Protein AF-A0A485PBI8-F1 (afdb_monomer_lite)

Radius of gyration: 30.62 Å; chains: 1; bounding box: 60×46×88 Å

Foldseek 3Di:
DDDPPPPPPPPPVVVVVVVVVVVVVVVVLVVVVVVQVPDPPPDPPPDDPPVCVVVVVVVVVVVVVVVVVVVVVVVVVVVVVVVVVVVVD

Structure (mmCIF, N/CA/C/O backbone):
data_AF-A0A485PBI8-F1
#
_entry.id   AF-A0A485PBI8-F1
#
loop_
_atom_site.group_PDB
_atom_site.id
_atom_site.type_symbol
_atom_site.label_atom_id
_atom_site.label_alt_id
_atom_site.label_comp_id
_atom_site.label_asym_id
_atom_site.label_entity_id
_atom_site.label_seq_id
_atom_site.pdbx_PDB_ins_code
_atom_site.Cartn_x
_atom_site.Cartn_y
_atom_site.Cartn_z
_atom_site.occupancy
_atom_site.B_iso_or_equiv
_atom_site.auth_seq_id
_atom_site.auth_comp_id
_atom_site.auth_asym_id
_atom_site.auth_atom_id
_atom_site.pdbx_PDB_model_num
ATOM 1 N N . MET A 1 1 ? -39.319 34.383 42.510 1.00 46.38 1 MET A N 1
ATOM 2 C CA . MET A 1 1 ? -38.424 33.230 42.748 1.00 46.38 1 MET A CA 1
ATOM 3 C C . MET A 1 1 ? -38.926 32.068 41.909 1.00 46.38 1 MET A C 1
ATOM 5 O O . MET A 1 1 ? -40.060 31.662 42.107 1.00 46.38 1 MET A O 1
ATOM 9 N N . ALA A 1 2 ? -38.129 31.569 40.967 1.00 39.09 2 ALA A N 1
ATOM 10 C CA . ALA A 1 2 ? -38.374 30.287 40.313 1.00 39.09 2 ALA A CA 1
ATOM 11 C C . ALA A 1 2 ? -37.009 29.609 40.187 1.00 39.09 2 ALA A C 1
ATOM 13 O O . ALA A 1 2 ? -36.179 30.004 39.371 1.00 39.09 2 ALA A O 1
ATOM 14 N N . ALA A 1 3 ? -36.732 28.687 41.108 1.00 43.53 3 ALA A N 1
ATOM 15 C CA . ALA A 1 3 ? -35.513 27.902 41.092 1.00 43.53 3 ALA A CA 1
ATOM 16 C C . ALA A 1 3 ? -35.532 27.033 39.831 1.00 43.53 3 ALA A C 1
ATOM 18 O O . ALA A 1 3 ? -36.421 26.202 39.661 1.00 43.53 3 ALA A O 1
ATOM 19 N N . ASN A 1 4 ? -34.567 27.252 38.941 1.00 46.69 4 ASN A N 1
ATOM 20 C CA . ASN A 1 4 ? -34.309 26.362 37.820 1.00 46.69 4 ASN A CA 1
ATOM 21 C C . ASN A 1 4 ? -33.706 25.084 38.414 1.00 46.69 4 ASN A C 1
ATOM 23 O O . ASN A 1 4 ? -32.499 24.992 38.640 1.00 46.69 4 ASN A O 1
ATOM 27 N N . SER A 1 5 ? -34.571 24.149 38.803 1.00 48.34 5 SER A N 1
ATOM 28 C CA . SER A 1 5 ? -34.166 22.838 39.282 1.00 48.34 5 SER A CA 1
ATOM 29 C C . SER A 1 5 ? -33.497 22.119 38.122 1.00 48.34 5 SER A C 1
ATOM 31 O O . SER A 1 5 ? -34.177 21.625 37.223 1.00 48.34 5 SER A O 1
ATOM 33 N N . SER A 1 6 ? -32.163 22.143 38.152 1.00 57.16 6 SER A N 1
ATOM 34 C CA . SER A 1 6 ? -31.233 21.182 37.566 1.00 57.16 6 SER A CA 1
ATOM 35 C C . SER A 1 6 ? -31.950 20.009 36.904 1.00 57.16 6 SER A C 1
ATOM 37 O O . SER A 1 6 ? -32.201 18.983 37.539 1.00 57.16 6 SER A O 1
ATOM 39 N N . GLY A 1 7 ? -32.297 20.167 35.628 1.00 48.41 7 GLY A N 1
ATOM 40 C CA . GLY A 1 7 ? -32.773 19.060 34.826 1.00 48.41 7 GLY A CA 1
ATOM 41 C C . GLY A 1 7 ? -31.604 18.107 34.694 1.00 48.41 7 GLY A C 1
ATOM 42 O O . GLY A 1 7 ? -30.724 18.341 33.869 1.00 48.41 7 GLY A O 1
ATOM 43 N N . GLN A 1 8 ? -31.564 17.103 35.571 1.00 54.84 8 GLN A N 1
ATOM 44 C CA . GLN A 1 8 ? -30.767 15.891 35.478 1.00 54.84 8 GLN A CA 1
ATOM 45 C C . GLN A 1 8 ? -30.934 15.344 34.062 1.00 54.84 8 GLN A C 1
ATOM 47 O O . GLN A 1 8 ? -31.791 14.505 33.795 1.00 54.84 8 GLN A O 1
ATOM 52 N N . GLY A 1 9 ? -30.133 15.871 33.132 1.00 57.12 9 GLY A N 1
ATOM 53 C CA . GLY A 1 9 ? -29.980 15.331 31.799 1.00 57.12 9 GLY A CA 1
ATOM 54 C C . GLY A 1 9 ? -29.596 13.895 32.038 1.00 57.12 9 GLY A C 1
ATOM 55 O O . GLY A 1 9 ? -28.602 13.669 32.729 1.00 57.12 9 GLY A O 1
ATOM 56 N N . PHE A 1 10 ? -30.480 12.984 31.621 1.00 50.44 10 PHE A N 1
ATOM 57 C CA . PHE A 1 10 ? -30.428 11.558 31.904 1.00 50.44 10 PHE A CA 1
ATOM 58 C C . PHE A 1 10 ? -29.000 11.141 32.221 1.00 50.44 10 PHE A C 1
ATOM 60 O O . PHE A 1 10 ? -28.119 11.295 31.369 1.00 50.44 10 PHE A O 1
ATOM 67 N N . GLN A 1 11 ? -28.776 10.641 33.440 1.00 61.69 11 GLN A N 1
ATOM 68 C CA . GLN A 1 11 ? -27.557 9.940 33.852 1.00 61.69 11 GLN A CA 1
ATOM 69 C C . GLN A 1 11 ? -27.474 8.641 33.035 1.00 61.69 11 GLN A C 1
ATOM 71 O O . GLN A 1 11 ? -27.486 7.529 33.556 1.00 61.69 11 GLN A O 1
ATOM 76 N N . ASN A 1 12 ? -27.503 8.776 31.713 1.00 68.56 12 ASN A N 1
ATOM 77 C CA . ASN A 1 12 ? -27.461 7.723 30.746 1.00 68.56 12 ASN A CA 1
ATOM 78 C C . ASN A 1 12 ? -25.992 7.356 30.683 1.00 68.56 12 ASN A C 1
ATOM 80 O O . ASN A 1 12 ? -25.233 7.832 29.838 1.00 68.56 12 ASN A O 1
ATOM 84 N N . LYS A 1 13 ? -25.596 6.549 31.667 1.00 78.88 13 LYS A N 1
ATOM 85 C CA . LYS A 1 13 ? -24.259 5.983 31.795 1.00 78.88 13 LYS A CA 1
ATOM 86 C C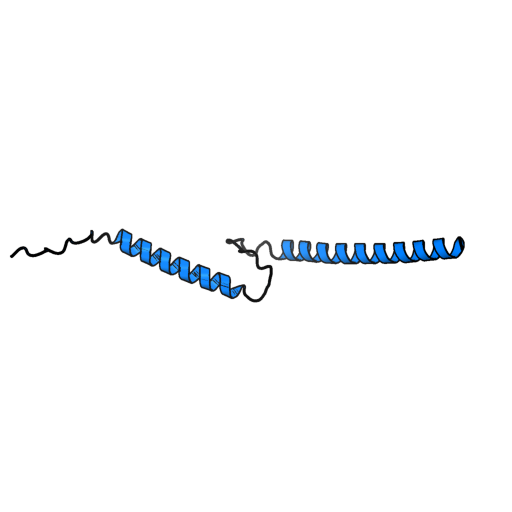 . LYS A 1 13 ? -23.819 5.357 30.467 1.00 78.88 13 LYS A C 1
ATOM 88 O O . LYS A 1 13 ? -22.648 5.457 30.127 1.00 78.88 13 LYS A O 1
ATOM 93 N N . ASN A 1 14 ? -24.761 4.847 29.664 1.00 83.88 14 ASN A N 1
ATOM 94 C CA . ASN A 1 14 ? -24.485 4.342 28.319 1.00 83.88 14 ASN A CA 1
ATOM 95 C C . ASN A 1 14 ? -24.014 5.442 27.358 1.00 83.88 14 ASN A C 1
ATOM 97 O O . ASN A 1 14 ? -23.055 5.228 26.630 1.00 83.88 14 ASN A O 1
ATOM 101 N N . ARG A 1 15 ? -24.619 6.639 27.375 1.00 84.69 15 ARG A N 1
ATOM 102 C CA . ARG A 1 15 ? -24.166 7.768 26.540 1.00 84.69 15 ARG A CA 1
ATOM 103 C C . ARG A 1 15 ? -22.738 8.182 26.897 1.00 84.69 15 ARG A C 1
ATOM 105 O O . ARG A 1 15 ? -21.935 8.417 26.002 1.00 84.69 15 ARG A O 1
ATOM 112 N N . VAL A 1 16 ? -22.427 8.253 28.192 1.00 87.00 16 VAL A N 1
ATOM 113 C CA . VAL A 1 16 ? -21.078 8.593 28.673 1.00 87.00 16 VAL A CA 1
ATOM 114 C C . VAL A 1 16 ? -20.067 7.508 28.285 1.00 87.00 16 VAL A C 1
ATOM 116 O O . VAL A 1 16 ? -18.989 7.837 27.801 1.00 87.00 16 VAL A O 1
ATOM 119 N N . ALA A 1 17 ? -20.428 6.229 28.419 1.00 87.62 17 ALA A N 1
ATOM 120 C CA . ALA A 1 17 ? -19.573 5.105 28.039 1.00 87.62 17 ALA A CA 1
ATOM 121 C C . ALA A 1 17 ? -19.303 5.047 26.523 1.00 87.62 17 ALA A C 1
ATOM 123 O O . ALA A 1 17 ? -18.159 4.872 26.114 1.00 87.62 17 ALA A O 1
ATOM 124 N N . ILE A 1 18 ? -20.329 5.264 25.690 1.00 90.38 18 ILE A N 1
ATOM 125 C CA . ILE A 1 18 ? -20.191 5.294 24.225 1.00 90.38 18 ILE A CA 1
ATOM 126 C C . ILE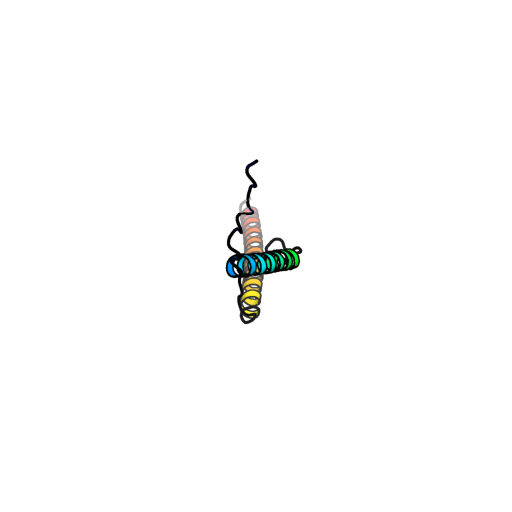 A 1 18 ? -19.285 6.451 23.789 1.00 90.38 18 ILE A C 1
ATOM 128 O O . ILE A 1 18 ? -18.403 6.256 22.958 1.00 90.38 18 ILE A O 1
ATOM 132 N N . LEU A 1 19 ? -19.462 7.647 24.363 1.00 91.75 19 LEU A N 1
ATOM 133 C CA . LEU A 1 19 ? -18.605 8.798 24.056 1.00 91.75 19 LEU A CA 1
ATOM 134 C C . LEU A 1 19 ? -17.143 8.546 24.448 1.00 91.75 19 LEU A C 1
ATOM 136 O O . LEU A 1 19 ? -16.245 8.878 23.679 1.00 91.75 19 LEU A O 1
ATOM 140 N N . ALA A 1 20 ? -16.903 7.915 25.599 1.00 90.62 20 ALA A N 1
ATOM 141 C CA . ALA A 1 20 ? -15.554 7.575 26.041 1.00 90.62 20 ALA A CA 1
ATOM 142 C C . ALA A 1 20 ? -14.872 6.540 25.125 1.00 90.62 20 ALA A C 1
ATOM 144 O O . ALA A 1 20 ? -13.689 6.690 24.810 1.00 90.62 20 ALA A O 1
ATOM 145 N N . GLU A 1 21 ? -15.601 5.516 24.666 1.00 91.62 21 GLU A N 1
ATOM 146 C CA . GLU A 1 21 ? -15.070 4.524 23.718 1.00 91.62 21 GLU A CA 1
ATOM 147 C C . GLU A 1 21 ? -14.779 5.160 22.348 1.00 91.62 21 GLU A C 1
ATOM 149 O O . GL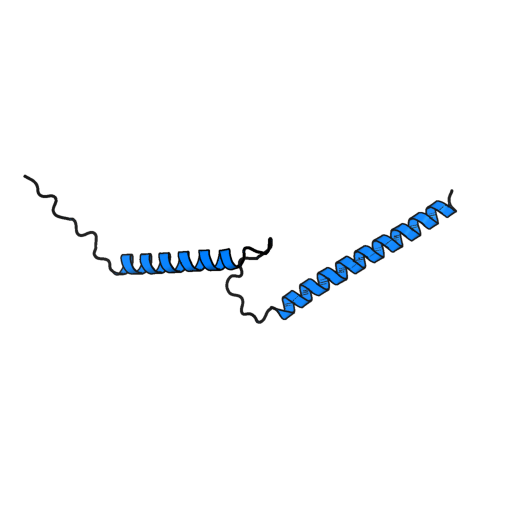U A 1 21 ? -13.717 4.924 21.772 1.00 91.62 21 GLU A O 1
ATOM 154 N N . LEU A 1 22 ? -15.659 6.046 21.863 1.00 93.69 22 LEU A N 1
ATOM 155 C CA . LEU A 1 22 ? -15.447 6.783 20.612 1.00 93.69 22 LEU A CA 1
ATOM 156 C C . LEU A 1 22 ? -14.217 7.701 20.673 1.00 93.69 22 LEU A C 1
ATOM 158 O O . LEU A 1 22 ? -13.441 7.741 19.716 1.00 93.69 22 LEU A O 1
ATOM 162 N N . ASP A 1 23 ? -13.989 8.400 21.788 1.00 92.19 23 ASP A N 1
ATOM 163 C CA . ASP A 1 23 ? -12.795 9.240 21.965 1.00 92.19 23 ASP A CA 1
ATOM 164 C C . ASP A 1 23 ? -11.503 8.410 22.020 1.00 92.19 23 ASP A C 1
ATOM 166 O O . ASP A 1 23 ? -10.462 8.819 21.487 1.00 92.19 23 ASP A O 1
ATOM 170 N N . LYS A 1 24 ? -11.559 7.218 22.623 1.00 92.69 24 LYS A N 1
ATOM 171 C CA . LYS A 1 24 ? -10.435 6.276 22.668 1.00 92.69 24 LYS A CA 1
ATOM 172 C C . LYS A 1 24 ? -10.105 5.729 21.278 1.00 92.69 24 LYS A C 1
ATOM 174 O O . LYS A 1 24 ? -8.929 5.702 20.906 1.00 92.69 24 LYS A O 1
ATOM 179 N N . GLU A 1 25 ? -11.120 5.346 20.505 1.00 86.81 25 GLU A N 1
ATOM 180 C CA . GLU A 1 25 ? -10.954 4.861 19.131 1.00 86.81 25 GLU A CA 1
ATOM 181 C C . GLU A 1 25 ? -10.436 5.972 18.205 1.00 86.81 25 GLU A C 1
ATOM 183 O O . GLU A 1 25 ? -9.475 5.776 17.462 1.00 86.81 25 GLU A O 1
ATOM 188 N N . LYS A 1 26 ? -10.966 7.196 18.331 1.00 86.62 26 LYS A N 1
ATOM 189 C CA . LYS A 1 26 ? -10.474 8.373 17.598 1.00 86.62 26 LYS A CA 1
ATOM 190 C C . LYS A 1 26 ? -8.987 8.624 17.853 1.00 86.62 26 LYS A C 1
ATOM 192 O O . LYS A 1 26 ? -8.234 8.870 16.911 1.00 86.62 26 LYS A O 1
ATOM 197 N N . ARG A 1 27 ? -8.543 8.547 19.113 1.00 86.00 27 ARG A N 1
ATOM 198 C CA . ARG A 1 27 ? -7.124 8.722 19.461 1.00 86.00 27 ARG A CA 1
ATOM 199 C C . ARG A 1 27 ? -6.255 7.616 18.860 1.00 86.00 27 ARG A C 1
ATOM 201 O O . ARG A 1 27 ? -5.198 7.927 18.316 1.00 86.00 27 ARG A O 1
ATOM 208 N N . LYS A 1 28 ? -6.701 6.356 18.913 1.00 81.31 28 LYS A N 1
ATOM 209 C CA . LYS A 1 28 ? -5.999 5.222 18.287 1.00 81.31 28 LYS A CA 1
ATOM 210 C C . LYS A 1 28 ? -5.846 5.402 16.779 1.00 81.31 28 LYS A C 1
ATOM 212 O O . LYS A 1 28 ? -4.738 5.251 16.273 1.00 81.31 28 LYS A O 1
ATOM 217 N N . LEU A 1 29 ? -6.921 5.777 16.085 1.00 77.50 29 LEU A N 1
ATOM 218 C CA . LEU A 1 29 ? -6.911 5.988 14.637 1.00 77.50 29 LEU A CA 1
ATOM 219 C C . LEU A 1 29 ? -5.948 7.104 14.222 1.00 77.50 29 LEU A C 1
ATOM 221 O O . LEU A 1 29 ? -5.180 6.922 13.280 1.00 77.50 29 LEU A O 1
ATOM 225 N N . LEU A 1 30 ? -5.930 8.229 14.945 1.00 78.62 30 LEU A N 1
ATOM 226 C CA . LEU A 1 30 ? -4.988 9.323 14.676 1.0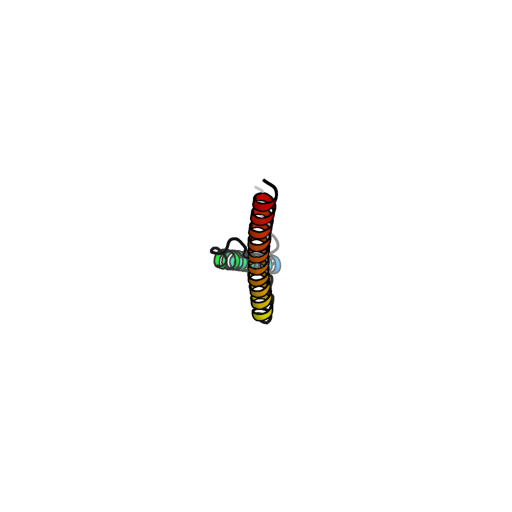0 78.62 30 LEU A CA 1
ATOM 227 C C . LEU A 1 30 ? -3.527 8.887 14.869 1.00 78.62 30 LEU A C 1
ATOM 229 O O . LEU A 1 30 ? -2.673 9.219 14.049 1.00 78.62 30 LEU A O 1
ATOM 233 N N . MET A 1 31 ? -3.242 8.099 15.909 1.00 73.69 31 MET A N 1
ATOM 234 C CA . MET A 1 31 ? -1.892 7.601 16.198 1.00 73.69 31 MET A CA 1
ATOM 235 C C . MET A 1 31 ? -1.430 6.551 15.178 1.00 73.69 31 MET A C 1
ATOM 237 O O . MET A 1 31 ? -0.282 6.568 14.736 1.00 73.69 31 MET A O 1
ATOM 241 N N . GLN A 1 32 ? -2.338 5.674 14.745 1.00 66.06 32 GLN A N 1
ATOM 242 C CA . GLN A 1 32 ? -2.069 4.701 13.687 1.00 66.06 32 GLN A CA 1
ATOM 243 C C . GLN A 1 32 ? -1.817 5.395 12.340 1.00 66.06 32 GLN A C 1
ATOM 245 O O . GLN A 1 32 ? -0.941 4.973 11.586 1.00 66.06 32 GLN A O 1
ATOM 250 N N . ASN A 1 33 ? -2.544 6.476 12.046 1.00 56.34 33 ASN A N 1
ATOM 251 C CA . ASN A 1 33 ? -2.376 7.235 10.810 1.00 56.34 33 ASN A CA 1
ATOM 252 C C . ASN A 1 33 ? -1.036 7.998 10.787 1.00 56.34 33 ASN A C 1
ATOM 254 O O . ASN A 1 33 ? -0.342 7.987 9.773 1.00 56.34 33 ASN A O 1
ATOM 258 N N . GLN A 1 34 ? -0.604 8.549 11.927 1.00 54.88 34 GLN A N 1
ATOM 259 C CA . GLN A 1 34 ? 0.707 9.202 12.051 1.00 54.88 34 GLN A CA 1
ATOM 260 C C . GLN A 1 34 ? 1.888 8.226 12.039 1.00 54.88 34 GLN A C 1
ATOM 262 O O . GLN A 1 34 ? 2.947 8.569 11.519 1.00 54.88 34 GLN A O 1
ATOM 267 N N . SER A 1 35 ? 1.721 6.985 12.510 1.00 54.19 35 SER A N 1
ATOM 268 C CA . SER A 1 35 ? 2.762 5.953 12.361 1.00 54.19 35 SER A CA 1
ATOM 269 C C . SER A 1 35 ? 3.042 5.594 10.891 1.00 54.19 35 SER A C 1
ATOM 271 O O . SER A 1 35 ? 4.008 4.889 10.605 1.00 54.19 35 SER A O 1
ATOM 273 N N . SER A 1 36 ? 2.217 6.080 9.957 1.00 51.91 36 SER A N 1
ATOM 274 C CA . SER A 1 36 ? 2.375 5.924 8.511 1.00 51.91 36 SER A CA 1
ATOM 275 C C . SER A 1 36 ? 2.968 7.151 7.804 1.00 51.91 36 SER A C 1
ATOM 277 O O . SER A 1 36 ? 3.015 7.182 6.575 1.00 51.91 36 SER A O 1
ATOM 279 N N . THR A 1 37 ? 3.443 8.157 8.549 1.00 48.16 37 THR A N 1
ATOM 280 C CA . THR A 1 37 ? 3.798 9.480 8.000 1.00 48.16 37 THR A CA 1
ATOM 281 C C . THR A 1 37 ? 5.100 9.557 7.190 1.00 48.16 37 THR A C 1
ATOM 283 O O . THR A 1 37 ? 5.476 10.653 6.785 1.00 48.16 37 THR A O 1
ATOM 286 N N . ASN A 1 38 ? 5.780 8.444 6.90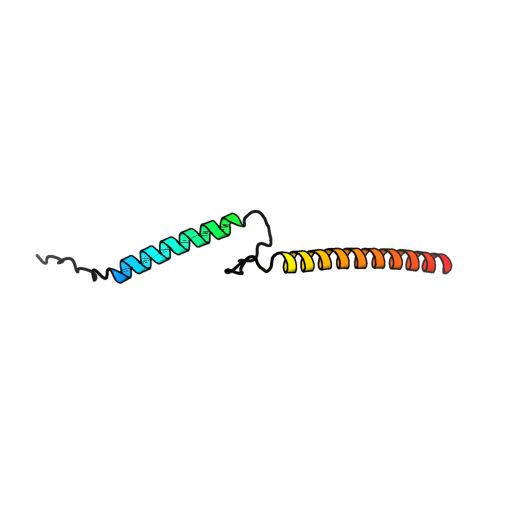6 1.00 48.62 38 ASN A N 1
ATOM 287 C CA . ASN A 1 38 ? 7.041 8.472 6.149 1.00 48.62 38 ASN A CA 1
ATOM 288 C C . ASN A 1 38 ? 6.946 7.855 4.747 1.00 48.62 38 ASN A C 1
ATOM 290 O O . ASN A 1 38 ? 7.967 7.668 4.092 1.00 48.62 38 ASN A O 1
ATOM 294 N N . HIS A 1 39 ? 5.738 7.563 4.259 1.00 50.88 39 HIS A N 1
ATOM 295 C CA . HIS A 1 39 ? 5.543 6.977 2.932 1.00 50.88 39 HIS A CA 1
ATOM 296 C C . HIS A 1 39 ? 4.386 7.697 2.224 1.00 50.88 39 HIS A C 1
ATOM 298 O O . HIS A 1 39 ? 3.222 7.460 2.568 1.00 50.88 39 HIS A O 1
ATOM 304 N N . PRO A 1 40 ? 4.660 8.576 1.241 1.00 46.12 40 PRO A N 1
ATOM 305 C CA . PRO A 1 40 ? 3.619 9.108 0.373 1.00 46.12 40 PRO A CA 1
ATOM 306 C C . PRO A 1 40 ? 3.106 7.946 -0.490 1.00 46.12 40 PRO A C 1
ATOM 308 O O . PRO A 1 40 ? 3.717 7.573 -1.483 1.00 46.12 40 PRO A O 1
ATOM 311 N N . GLY A 1 41 ? 2.030 7.300 -0.038 1.00 52.41 41 GLY A N 1
ATOM 312 C CA . GLY A 1 41 ? 1.521 6.045 -0.605 1.00 52.41 41 GLY A CA 1
ATOM 313 C C . GLY A 1 41 ? 0.999 5.052 0.434 1.00 52.41 41 GLY A C 1
ATOM 314 O O . GLY A 1 41 ? 0.500 3.990 0.065 1.00 52.41 41 GLY A O 1
ATOM 315 N N . ALA A 1 42 ? 1.081 5.378 1.728 1.00 49.47 42 ALA A N 1
ATOM 316 C CA . ALA A 1 42 ? 0.559 4.519 2.776 1.00 49.47 42 ALA A CA 1
ATOM 317 C C . ALA A 1 42 ? -0.975 4.408 2.716 1.00 49.47 42 ALA A C 1
ATOM 319 O O . ALA A 1 42 ? -1.724 5.191 3.300 1.00 49.47 42 ALA A O 1
ATOM 320 N N . SER A 1 43 ? -1.436 3.400 1.976 1.00 50.38 43 SER A N 1
ATOM 321 C CA . SER A 1 43 ? -2.804 2.900 1.991 1.00 50.38 43 SER A CA 1
ATOM 322 C C . SER A 1 43 ? -3.261 2.754 3.441 1.00 50.38 43 SER A C 1
ATOM 324 O O . SER A 1 43 ? -2.592 2.079 4.224 1.00 50.38 43 SER A O 1
ATOM 326 N N . ILE A 1 44 ? -4.420 3.325 3.788 1.00 56.50 44 ILE A N 1
ATOM 327 C CA . ILE A 1 44 ? -5.102 3.040 5.055 1.00 56.50 44 ILE A CA 1
ATOM 328 C C . ILE A 1 44 ? -5.352 1.530 5.088 1.00 56.50 44 ILE A C 1
ATOM 330 O O . ILE A 1 44 ? -6.280 1.017 4.463 1.00 56.50 44 ILE A O 1
ATOM 334 N N . ALA A 1 45 ? -4.464 0.791 5.747 1.00 55.56 45 ALA A N 1
ATOM 335 C CA . ALA A 1 45 ? -4.593 -0.640 5.916 1.00 55.56 45 ALA A CA 1
ATOM 336 C C . ALA A 1 45 ? -5.638 -0.873 7.010 1.00 55.56 45 ALA A C 1
ATOM 338 O O . ALA A 1 45 ? -5.306 -1.084 8.174 1.00 55.56 45 ALA A O 1
ATOM 339 N N . LEU A 1 46 ? -6.916 -0.807 6.622 1.00 54.16 46 LEU A N 1
ATOM 340 C CA . LEU A 1 46 ? -8.000 -1.465 7.344 1.00 54.16 46 LEU A CA 1
ATOM 341 C C . LEU A 1 46 ? -7.598 -2.936 7.490 1.00 54.16 46 LEU A C 1
ATOM 343 O O . LEU A 1 46 ? -7.587 -3.670 6.504 1.00 54.16 46 LEU A O 1
ATOM 347 N N . SER A 1 47 ? -7.162 -3.298 8.698 1.00 54.78 47 SER A N 1
ATOM 348 C CA . SER A 1 47 ? -6.898 -4.637 9.230 1.00 54.78 47 SER A CA 1
ATOM 349 C C . SER A 1 47 ? -6.857 -5.756 8.186 1.00 54.78 47 SER A C 1
ATOM 351 O O . SER A 1 47 ? -7.783 -6.557 8.080 1.00 54.78 47 SER A O 1
ATOM 353 N N . ARG A 1 48 ? -5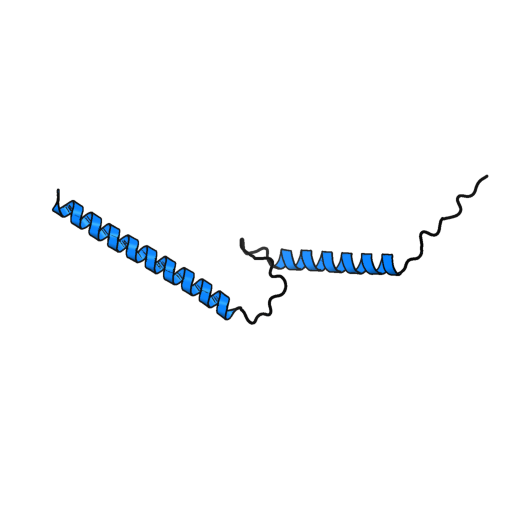.773 -5.843 7.410 1.00 52.56 48 ARG A N 1
ATOM 354 C CA . ARG A 1 48 ? -5.456 -7.073 6.678 1.00 52.56 48 ARG A CA 1
ATOM 355 C C . ARG A 1 48 ? -4.365 -7.794 7.464 1.00 52.56 48 ARG A C 1
ATOM 357 O O . ARG A 1 48 ? -3.313 -7.188 7.665 1.00 52.56 48 ARG A O 1
ATOM 364 N N . PRO A 1 49 ? -4.600 -9.035 7.931 1.00 49.41 49 PRO A N 1
ATOM 365 C CA . PRO A 1 49 ? -3.575 -9.838 8.588 1.00 49.41 49 PRO A CA 1
ATOM 366 C C . PRO A 1 49 ? -2.289 -9.834 7.757 1.00 49.41 49 PRO A C 1
ATOM 368 O O . PRO A 1 49 ? -2.349 -9.866 6.525 1.00 49.41 49 PRO A O 1
ATOM 371 N N . SER A 1 50 ? -1.137 -9.814 8.426 1.00 55.28 50 SER A N 1
ATOM 372 C CA . SER A 1 50 ? 0.216 -9.775 7.844 1.00 55.28 50 SER A CA 1
ATOM 373 C C . SER A 1 50 ? 0.540 -10.908 6.853 1.00 55.28 50 SER A C 1
ATOM 375 O O . SER A 1 50 ? 1.591 -10.876 6.224 1.00 55.28 50 SER A O 1
ATOM 377 N N . LEU A 1 51 ? -0.385 -11.848 6.634 1.00 53.00 51 LEU A N 1
ATOM 378 C CA . LEU A 1 51 ? -0.361 -12.943 5.653 1.00 53.00 51 LEU A CA 1
ATOM 379 C C . LEU A 1 51 ? -0.288 -12.511 4.175 1.00 53.00 51 LEU A C 1
ATOM 381 O O . LEU A 1 51 ? -0.332 -13.352 3.287 1.00 53.00 51 LEU A O 1
ATOM 385 N N . ASN A 1 52 ? -0.231 -11.212 3.884 1.00 55.28 52 ASN A N 1
ATOM 386 C CA . ASN A 1 52 ? -0.191 -10.682 2.518 1.00 55.28 52 ASN A CA 1
ATOM 387 C C . ASN A 1 52 ? 1.082 -9.885 2.214 1.00 55.28 52 ASN A C 1
ATOM 389 O O . ASN A 1 52 ? 1.120 -9.185 1.203 1.00 55.28 52 ASN A O 1
ATOM 393 N N . LYS A 1 53 ? 2.092 -9.939 3.091 1.00 61.97 53 LYS A N 1
ATOM 394 C CA . LYS A 1 53 ? 3.352 -9.231 2.856 1.00 61.97 53 LYS A CA 1
ATOM 395 C C . LYS A 1 53 ? 4.079 -9.819 1.646 1.00 61.97 53 LYS A C 1
ATOM 397 O O . LYS A 1 53 ? 4.314 -9.087 0.698 1.00 61.97 53 LYS A O 1
ATOM 402 N N . ASP A 1 54 ? 4.253 -11.139 1.599 1.00 70.94 54 ASP A N 1
ATOM 403 C CA . ASP A 1 54 ? 4.940 -11.803 0.483 1.00 70.94 54 ASP A CA 1
ATOM 404 C C . ASP A 1 54 ? 4.227 -11.574 -0.856 1.00 70.94 54 ASP A C 1
ATOM 406 O O . ASP A 1 54 ? 4.861 -11.243 -1.849 1.00 70.94 54 ASP A O 1
ATOM 410 N N . PHE A 1 55 ? 2.891 -11.657 -0.902 1.00 71.44 55 PHE A N 1
ATOM 411 C CA . PHE A 1 55 ? 2.134 -11.381 -2.132 1.00 71.44 55 PHE A CA 1
ATOM 412 C C . PHE A 1 55 ? 2.288 -9.938 -2.624 1.00 71.44 55 PHE A C 1
ATOM 414 O O . PHE A 1 55 ? 2.336 -9.710 -3.834 1.00 71.44 55 PHE A O 1
ATOM 421 N N . ARG A 1 56 ? 2.360 -8.962 -1.709 1.00 70.88 56 ARG A N 1
ATOM 422 C CA . ARG A 1 56 ? 2.620 -7.564 -2.073 1.00 70.88 56 ARG A CA 1
ATOM 423 C C . ARG A 1 56 ? 4.056 -7.365 -2.528 1.00 70.88 56 ARG A C 1
ATOM 425 O O . ARG A 1 56 ? 4.240 -6.744 -3.566 1.00 70.88 56 ARG A O 1
ATOM 432 N N . ASP A 1 57 ? 5.022 -7.931 -1.812 1.00 81.31 57 ASP A N 1
ATOM 433 C CA . ASP A 1 57 ? 6.445 -7.845 -2.148 1.00 81.31 57 ASP A CA 1
ATOM 434 C C . ASP A 1 57 ? 6.701 -8.500 -3.523 1.00 81.31 57 ASP A C 1
ATOM 436 O O . ASP A 1 57 ? 7.387 -7.937 -4.373 1.00 81.31 57 ASP A O 1
ATOM 440 N N . HIS A 1 58 ? 6.045 -9.631 -3.819 1.00 86.12 58 HIS A N 1
ATOM 441 C CA . HIS A 1 58 ? 6.064 -10.253 -5.144 1.00 86.12 58 HIS A CA 1
ATOM 442 C C . HIS A 1 58 ? 5.426 -9.368 -6.219 1.00 86.12 58 HIS A C 1
ATOM 444 O O . HIS A 1 58 ? 5.986 -9.245 -7.307 1.00 86.12 58 HIS A O 1
ATOM 450 N N . ALA A 1 59 ? 4.270 -8.757 -5.950 1.00 83.44 59 ALA A N 1
ATOM 451 C CA . ALA A 1 59 ? 3.612 -7.867 -6.905 1.00 83.44 59 ALA A CA 1
ATOM 452 C C . ALA A 1 59 ? 4.453 -6.610 -7.195 1.00 83.44 59 ALA A C 1
ATOM 454 O O . ALA A 1 59 ? 4.570 -6.200 -8.350 1.00 83.44 59 ALA A O 1
ATOM 455 N N . GLU A 1 60 ? 5.079 -6.033 -6.171 1.00 89.62 60 GLU A N 1
ATOM 456 C CA . GLU A 1 60 ? 6.007 -4.910 -6.301 1.00 89.62 60 GLU A CA 1
ATOM 457 C C . GLU A 1 60 ? 7.253 -5.315 -7.096 1.00 89.62 60 GLU A C 1
ATOM 459 O O . GLU A 1 60 ? 7.625 -4.642 -8.057 1.00 89.62 60 GLU A O 1
ATOM 464 N N . GLN A 1 61 ? 7.859 -6.458 -6.777 1.00 89.19 61 GLN A N 1
ATOM 465 C CA . GLN A 1 61 ? 9.036 -6.938 -7.493 1.00 89.19 61 GLN A CA 1
ATOM 466 C C . GLN A 1 61 ? 8.731 -7.265 -8.962 1.00 89.19 61 GLN A C 1
ATOM 468 O O . GLN A 1 61 ? 9.542 -6.966 -9.840 1.00 89.19 61 GLN A O 1
ATOM 473 N N . GLN A 1 62 ? 7.546 -7.811 -9.256 1.00 90.44 62 GLN A N 1
ATOM 474 C CA . GLN A 1 62 ? 7.055 -7.996 -10.626 1.00 90.44 62 GLN A CA 1
ATOM 475 C C . GLN A 1 62 ? 6.861 -6.656 -11.344 1.00 90.44 62 GLN A C 1
ATOM 477 O O . GLN A 1 62 ? 7.236 -6.532 -12.510 1.00 90.44 62 GLN A O 1
ATOM 482 N N . HIS A 1 63 ? 6.321 -5.643 -10.660 1.00 90.81 63 HIS A N 1
ATOM 483 C CA . HIS A 1 63 ? 6.159 -4.305 -11.225 1.00 90.81 63 HIS A CA 1
ATOM 484 C C . HIS A 1 63 ? 7.513 -3.679 -11.592 1.00 90.81 63 HIS A C 1
ATOM 486 O O . HIS A 1 63 ? 7.692 -3.229 -12.725 1.00 90.81 63 HIS A O 1
ATOM 492 N N . ILE A 1 64 ? 8.489 -3.740 -10.681 1.00 90.00 64 ILE A N 1
ATOM 493 C CA . ILE A 1 64 ? 9.855 -3.249 -10.909 1.00 90.00 64 ILE A CA 1
ATOM 494 C C . ILE A 1 64 ? 10.508 -3.990 -12.087 1.00 90.00 64 ILE A C 1
ATOM 496 O O . ILE A 1 64 ? 11.059 -3.357 -12.991 1.00 90.00 64 ILE A O 1
ATOM 500 N N . ALA A 1 65 ? 10.412 -5.322 -12.123 1.00 92.12 65 ALA A N 1
ATOM 501 C CA . ALA A 1 65 ? 10.976 -6.131 -13.203 1.00 92.12 65 ALA A CA 1
ATOM 502 C C . ALA A 1 65 ? 10.334 -5.815 -14.566 1.00 92.12 65 ALA A C 1
ATOM 504 O O . ALA A 1 65 ? 11.036 -5.672 -15.571 1.00 92.12 65 ALA A O 1
ATOM 505 N N . ALA A 1 66 ? 9.008 -5.664 -14.614 1.00 92.25 66 ALA A N 1
ATOM 506 C CA . ALA A 1 66 ? 8.287 -5.301 -15.831 1.00 92.25 66 ALA A CA 1
ATOM 507 C C . ALA A 1 66 ? 8.679 -3.902 -16.331 1.00 92.25 66 ALA A C 1
ATOM 509 O O . ALA A 1 66 ? 8.873 -3.711 -17.533 1.00 92.25 66 ALA A O 1
ATOM 510 N N . GLN A 1 67 ? 8.854 -2.944 -15.418 1.00 93.00 67 GLN A N 1
ATOM 511 C CA . GLN A 1 67 ? 9.269 -1.587 -15.760 1.00 93.00 67 GLN A CA 1
ATOM 512 C C . GLN A 1 67 ? 10.691 -1.556 -16.333 1.00 93.00 67 GLN A C 1
ATOM 514 O O . GLN A 1 67 ? 10.923 -0.930 -17.369 1.00 93.00 67 GLN A O 1
ATOM 519 N N . GLN A 1 68 ? 11.630 -2.285 -15.720 1.00 92.31 68 GLN A N 1
ATOM 520 C CA . GLN A 1 68 ? 12.985 -2.439 -16.258 1.00 92.31 68 GLN A CA 1
ATOM 521 C C . GLN A 1 68 ? 12.966 -3.101 -17.640 1.00 92.31 68 GLN A C 1
ATOM 523 O O . GLN A 1 68 ? 13.625 -2.622 -18.563 1.00 92.31 68 GLN A O 1
ATOM 528 N N . LYS A 1 69 ? 12.165 -4.159 -17.818 1.00 92.75 69 LYS A N 1
ATOM 529 C CA . LYS A 1 69 ? 12.009 -4.835 -19.113 1.00 92.75 69 LYS A CA 1
ATOM 530 C C . LYS A 1 69 ? 11.486 -3.888 -20.198 1.00 92.75 69 LYS A C 1
ATOM 532 O O . LYS A 1 69 ? 12.023 -3.887 -21.304 1.00 92.75 69 LYS A O 1
ATOM 537 N N . ALA A 1 70 ? 10.484 -3.067 -19.889 1.00 89.69 70 ALA A N 1
ATOM 538 C CA . ALA A 1 70 ? 9.957 -2.074 -20.824 1.00 89.69 70 ALA A CA 1
ATOM 539 C C . ALA A 1 70 ? 11.006 -1.005 -21.187 1.00 89.69 70 ALA A C 1
ATOM 541 O O . ALA A 1 70 ? 11.128 -0.637 -22.354 1.00 89.69 70 ALA A O 1
ATOM 542 N N . ALA A 1 71 ? 11.807 -0.549 -20.216 1.00 88.00 71 ALA A N 1
ATOM 543 C CA . ALA A 1 71 ? 12.882 0.413 -20.458 1.00 88.00 71 ALA A CA 1
ATOM 544 C C . ALA A 1 71 ? 13.985 -0.149 -21.375 1.00 88.00 71 ALA A C 1
ATOM 546 O O . ALA A 1 71 ? 14.467 0.555 -22.264 1.00 88.00 71 ALA A O 1
ATOM 547 N N . LEU A 1 72 ? 14.354 -1.424 -21.202 1.00 91.81 72 LEU A N 1
ATOM 548 C CA . LEU A 1 72 ? 15.308 -2.104 -22.084 1.00 91.81 72 LEU A CA 1
ATOM 549 C C . LEU A 1 72 ? 14.768 -2.222 -23.512 1.00 91.81 72 LEU A C 1
ATOM 551 O O . LEU A 1 72 ? 15.453 -1.829 -24.453 1.00 91.81 72 LEU A O 1
ATOM 555 N N . GLN A 1 73 ? 13.514 -2.661 -23.665 1.00 88.81 73 GLN A N 1
ATOM 556 C CA . GLN A 1 73 ? 12.866 -2.741 -24.975 1.00 88.81 73 GLN A CA 1
ATOM 557 C C . GLN A 1 73 ? 12.838 -1.374 -25.673 1.00 88.81 73 GLN A C 1
ATOM 559 O O . GLN A 1 73 ? 13.110 -1.281 -26.867 1.00 88.81 73 GLN A O 1
ATOM 564 N N . TRP A 1 74 ? 12.541 -0.305 -24.933 1.00 84.19 74 TRP A N 1
ATOM 565 C CA . TRP A 1 74 ? 12.539 1.052 -25.474 1.00 84.19 74 TRP A CA 1
ATOM 566 C C . TRP A 1 74 ? 13.930 1.472 -25.979 1.00 84.19 74 TRP A C 1
ATOM 568 O O . TRP A 1 74 ? 14.049 2.061 -27.053 1.00 84.19 74 TRP A O 1
ATOM 578 N N . ASN A 1 75 ? 14.996 1.107 -25.263 1.00 83.75 75 ASN A N 1
ATOM 579 C CA . ASN A 1 75 ? 16.374 1.361 -25.687 1.00 83.75 75 ASN A CA 1
ATOM 580 C C . ASN A 1 75 ? 16.753 0.583 -26.960 1.00 83.75 75 ASN A C 1
ATOM 582 O O . ASN A 1 75 ? 17.390 1.138 -27.856 1.00 83.75 75 ASN A O 1
ATOM 586 N N . ASP A 1 76 ? 16.339 -0.680 -27.062 1.00 86.44 76 ASP A N 1
ATOM 587 C CA . ASP A 1 76 ? 16.598 -1.515 -28.240 1.00 86.44 76 ASP A CA 1
ATOM 588 C C . ASP A 1 76 ? 15.852 -0.998 -29.477 1.00 86.44 76 ASP A C 1
ATOM 590 O O . ASP A 1 76 ? 16.431 -0.911 -30.563 1.00 86.44 76 ASP A O 1
ATOM 594 N N . ILE A 1 77 ? 14.601 -0.558 -29.302 1.00 87.19 77 ILE A N 1
ATOM 595 C CA . ILE A 1 77 ? 13.821 0.103 -30.356 1.00 87.19 77 ILE A CA 1
ATOM 596 C C . ILE A 1 77 ? 14.534 1.374 -30.820 1.00 87.19 77 ILE A C 1
ATOM 598 O O . ILE A 1 77 ? 14.745 1.547 -32.018 1.00 87.19 77 ILE A O 1
ATOM 602 N N . ASN A 1 78 ? 14.960 2.238 -29.897 1.00 86.50 78 ASN A N 1
ATOM 603 C CA . ASN A 1 78 ? 15.637 3.486 -30.251 1.00 86.50 78 ASN A CA 1
ATOM 604 C C . ASN A 1 78 ? 16.942 3.251 -31.024 1.00 86.50 78 ASN A C 1
ATOM 606 O O . ASN A 1 78 ? 17.210 3.950 -32.001 1.00 86.50 78 ASN A O 1
ATOM 610 N N . LYS A 1 79 ? 17.734 2.244 -30.638 1.00 84.94 79 LYS A N 1
ATOM 611 C CA . LYS A 1 79 ? 18.953 1.864 -31.369 1.00 84.94 79 LYS A CA 1
ATOM 612 C C . LYS A 1 79 ? 18.641 1.347 -32.770 1.00 84.94 79 LYS A C 1
ATOM 614 O O . LYS A 1 79 ? 19.309 1.742 -33.722 1.00 84.94 79 LYS A O 1
ATOM 619 N N . SER A 1 80 ? 17.624 0.496 -32.901 1.00 85.38 80 SER A N 1
ATOM 620 C CA . SER A 1 80 ? 17.193 -0.020 -34.201 1.00 85.38 80 SER A CA 1
ATOM 621 C C . SER A 1 80 ? 16.692 1.102 -35.110 1.00 85.38 80 SER A C 1
ATOM 623 O O . SER A 1 80 ? 17.048 1.139 -36.283 1.00 85.38 80 SER A O 1
ATOM 625 N N . VAL A 1 81 ? 15.893 2.030 -34.581 1.00 87.31 81 VAL A N 1
ATOM 626 C CA . VAL A 1 81 ? 15.376 3.180 -35.335 1.00 87.31 81 VAL A CA 1
ATOM 627 C C . VAL A 1 81 ? 16.520 4.089 -35.784 1.00 87.31 81 VAL A C 1
ATOM 629 O O . VAL A 1 81 ? 16.573 4.459 -36.953 1.00 87.31 81 VAL A O 1
ATOM 632 N N . ALA A 1 82 ? 17.475 4.391 -34.900 1.00 84.81 82 ALA A N 1
ATOM 633 C CA . ALA A 1 82 ? 18.654 5.179 -35.251 1.00 84.81 82 ALA A CA 1
ATOM 634 C C . ALA A 1 82 ? 19.492 4.511 -36.357 1.00 84.81 82 ALA A C 1
ATOM 636 O O . ALA A 1 82 ? 19.947 5.187 -37.277 1.00 84.81 82 ALA A O 1
ATOM 637 N N . HIS A 1 83 ? 19.653 3.186 -36.302 1.00 84.50 83 HIS A N 1
ATOM 638 C CA . HIS A 1 83 ? 20.369 2.427 -37.326 1.00 84.50 83 HIS A CA 1
ATOM 639 C C . HIS A 1 83 ? 19.651 2.449 -38.683 1.00 84.50 83 HIS A C 1
ATOM 641 O O . HIS A 1 83 ? 20.291 2.656 -39.708 1.00 84.50 83 HIS A O 1
ATOM 647 N N . ILE A 1 84 ? 18.324 2.296 -38.689 1.00 85.88 84 ILE A N 1
ATOM 648 C CA . ILE A 1 84 ? 17.514 2.360 -39.914 1.00 85.88 84 ILE A CA 1
ATOM 649 C C . ILE A 1 84 ? 17.600 3.753 -40.546 1.00 85.88 84 ILE A C 1
ATOM 651 O O . ILE A 1 84 ? 17.792 3.860 -41.753 1.00 85.88 84 ILE A O 1
ATOM 655 N N . ILE A 1 85 ? 17.513 4.819 -39.747 1.00 87.25 85 ILE A N 1
ATOM 656 C CA . ILE A 1 85 ? 17.658 6.194 -40.245 1.00 87.25 85 ILE A CA 1
ATOM 657 C C . ILE A 1 85 ? 19.048 6.396 -40.868 1.00 87.25 85 ILE A C 1
ATOM 659 O O . ILE A 1 85 ? 19.139 6.935 -41.965 1.00 87.25 85 ILE A O 1
ATOM 663 N N . ALA A 1 86 ? 20.111 5.903 -40.227 1.00 84.81 86 ALA A N 1
ATOM 664 C CA . ALA A 1 86 ? 21.481 6.002 -40.738 1.00 84.81 86 ALA A CA 1
ATOM 665 C C . ALA A 1 86 ? 21.758 5.174 -42.011 1.00 84.81 86 ALA A C 1
ATOM 667 O O . ALA A 1 86 ? 22.780 5.378 -42.652 1.00 84.81 86 ALA A O 1
ATOM 668 N N . MET A 1 87 ? 20.894 4.216 -42.362 1.00 84.06 87 MET A N 1
ATOM 669 C CA . MET A 1 87 ? 20.991 3.454 -43.615 1.00 84.06 87 MET A CA 1
ATOM 670 C C . MET A 1 87 ? 20.223 4.101 -44.775 1.00 84.06 87 MET A C 1
ATOM 672 O O . MET A 1 87 ? 20.456 3.745 -45.928 1.00 84.06 87 MET A O 1
ATOM 676 N N . VAL A 1 88 ? 19.274 4.993 -44.475 1.00 83.38 88 VAL A N 1
ATOM 677 C CA . VAL A 1 88 ? 18.368 5.611 -45.460 1.00 83.38 88 VAL A CA 1
ATOM 678 C C . VAL A 1 88 ? 18.830 7.015 -45.880 1.00 83.38 88 VAL A C 1
ATOM 680 O O . VAL A 1 88 ? 18.457 7.461 -46.964 1.00 83.38 88 VAL A O 1
ATOM 683 N N . PHE A 1 89 ? 19.649 7.688 -45.065 1.00 73.06 89 PHE A N 1
ATOM 684 C CA . PHE A 1 89 ? 20.267 8.989 -45.353 1.00 73.06 89 PHE A CA 1
ATOM 685 C C . PHE A 1 89 ? 21.784 8.860 -45.476 1.00 73.06 89 PHE A C 1
ATOM 687 O O . PHE A 1 89 ? 22.348 9.538 -46.363 1.00 73.06 89 PHE A O 1
#

InterPro domains:
  IPR031821 SOSS complex subunit C [PTHR31526] (1-76)

Secondary structure (DSSP, 8-state):
------------HHHHHHHHHHHHHHHHHHHHHHTTTT-TT-----S--GGGHHHHHHHHHHHHHHHHHHHHHHHHHHHHHHHHHHHH-

pLDDT: mean 73.3, std 17.05, range [39.09, 93.69]

Organism: Lynx pardinus (NCBI:txid191816)

Sequence (89 aa):
MAANSSGQGFQNKNRVAILAELDKEKRKLLMQNQSSTNHPGASIALSRPSLNKDFRDHAEQQHIAAQQKAALQWNDINKSVAHIIAMVF